Protein AF-A0A626W5Z6-F1 (afdb_monomer_lite)

Structure (mmCIF, N/CA/C/O backbone):
data_AF-A0A626W5Z6-F1
#
_entry.id   AF-A0A626W5Z6-F1
#
loop_
_atom_site.group_PDB
_atom_site.id
_atom_site.type_symbol
_atom_site.label_atom_id
_atom_site.label_alt_id
_atom_site.label_comp_id
_atom_site.label_asym_id
_atom_site.label_entity_id
_atom_site.label_seq_id
_atom_site.pdbx_PDB_ins_code
_atom_site.Cartn_x
_atom_site.Cartn_y
_atom_site.Cartn_z
_atom_site.occupancy
_atom_site.B_iso_or_equiv
_atom_site.auth_seq_id
_atom_site.auth_comp_id
_atom_site.auth_asym_id
_atom_site.auth_atom_id
_atom_site.pdbx_PDB_model_num
ATOM 1 N N . VAL A 1 1 ? -36.312 3.499 -5.132 1.00 64.38 1 VAL A N 1
ATOM 2 C CA . VAL A 1 1 ? -36.188 2.301 -6.007 1.00 64.38 1 VAL A CA 1
ATOM 3 C C . VAL A 1 1 ? -37.479 1.495 -6.028 1.00 64.38 1 VAL A C 1
ATOM 5 O O . VAL A 1 1 ? -37.949 1.204 -7.115 1.00 64.38 1 VAL A O 1
ATOM 8 N N . TYR A 1 2 ? -38.072 1.181 -4.869 1.00 73.88 2 TYR A N 1
ATOM 9 C CA . TYR A 1 2 ? -39.319 0.406 -4.769 1.00 73.88 2 TYR A CA 1
ATOM 10 C C . TYR A 1 2 ? -40.494 1.000 -5.569 1.00 73.88 2 TYR A C 1
ATOM 12 O O . TYR A 1 2 ? -41.145 0.272 -6.311 1.00 73.88 2 TYR A O 1
ATOM 20 N N . ASP A 1 3 ? -40.688 2.319 -5.523 1.00 74.94 3 ASP A N 1
ATOM 21 C CA . ASP A 1 3 ? -41.770 2.986 -6.267 1.00 74.94 3 ASP A CA 1
ATOM 22 C C . ASP A 1 3 ? -41.570 2.910 -7.791 1.00 74.94 3 ASP A C 1
ATOM 24 O O . ASP A 1 3 ? -42.487 2.555 -8.522 1.00 74.94 3 ASP A O 1
ATOM 28 N N . LEU A 1 4 ? -40.332 3.096 -8.271 1.00 72.88 4 LEU A N 1
ATOM 29 C CA . LEU A 1 4 ? -39.987 2.997 -9.700 1.00 72.88 4 LEU A CA 1
ATOM 30 C C . LEU A 1 4 ? -40.169 1.572 -10.258 1.00 72.88 4 LEU A C 1
ATOM 32 O O . LEU A 1 4 ? -40.439 1.407 -11.445 1.00 72.88 4 LEU A O 1
ATOM 36 N N . MET A 1 5 ? -40.024 0.542 -9.412 1.00 73.00 5 MET A N 1
ATOM 37 C CA . MET A 1 5 ? -40.297 -0.851 -9.789 1.00 73.00 5 MET A CA 1
ATOM 38 C C . MET A 1 5 ? -41.802 -1.136 -9.868 1.00 73.00 5 MET A C 1
ATOM 40 O O . MET A 1 5 ? -42.228 -1.861 -10.763 1.00 73.00 5 MET A O 1
ATOM 44 N N . GLN A 1 6 ? -42.609 -0.552 -8.973 1.00 75.56 6 GLN A N 1
ATOM 45 C CA . GLN A 1 6 ? -44.074 -0.651 -9.035 1.00 75.56 6 GLN A CA 1
ATOM 46 C C . GLN A 1 6 ? -44.663 0.107 -10.231 1.00 75.56 6 GLN A C 1
ATOM 48 O O . GLN A 1 6 ? -45.656 -0.327 -10.804 1.00 75.56 6 GLN A O 1
ATOM 53 N N . GLU A 1 7 ? -44.012 1.190 -10.657 1.00 80.12 7 GLU A N 1
ATOM 54 C CA . GLU A 1 7 ? -44.332 1.918 -11.891 1.00 80.12 7 GLU A CA 1
ATOM 55 C C . GLU A 1 7 ? -43.983 1.135 -13.175 1.00 80.12 7 GLU A C 1
ATOM 57 O O . GLU A 1 7 ? -44.250 1.613 -14.276 1.00 80.12 7 GLU A O 1
ATOM 62 N N . GLY A 1 8 ? -43.380 -0.056 -13.062 1.00 80.75 8 GLY A N 1
ATOM 63 C CA . GLY A 1 8 ? -43.030 -0.906 -14.202 1.00 80.75 8 GLY A CA 1
ATOM 64 C C . GLY A 1 8 ? -41.863 -0.386 -15.047 1.00 80.75 8 GLY A C 1
ATOM 65 O O . GLY A 1 8 ? -41.690 -0.840 -16.179 1.00 80.75 8 GLY A O 1
ATOM 66 N N . LYS A 1 9 ? -41.059 0.558 -14.531 1.00 80.50 9 LYS A N 1
ATOM 67 C CA . LYS A 1 9 ? -39.905 1.105 -15.261 1.00 80.50 9 LYS A CA 1
ATOM 68 C C . LYS A 1 9 ? -38.837 0.041 -15.488 1.00 80.50 9 LYS A C 1
ATOM 70 O O . LYS A 1 9 ? -38.611 -0.843 -14.658 1.00 80.50 9 LYS A O 1
ATOM 75 N N . SER A 1 10 ? -38.153 0.144 -16.622 1.00 85.69 10 SER A N 1
ATOM 76 C CA . SER A 1 10 ? -37.087 -0.788 -16.974 1.00 85.69 10 SER A CA 1
ATOM 77 C C . SER A 1 10 ? -35.878 -0.625 -16.044 1.00 85.69 10 SER A C 1
ATOM 79 O O . SER A 1 10 ? -35.615 0.449 -15.500 1.00 85.69 10 SER A O 1
ATOM 81 N N . ARG A 1 11 ? -35.093 -1.698 -15.877 1.00 79.94 11 ARG A N 1
ATOM 82 C CA . ARG A 1 11 ? -33.876 -1.692 -15.044 1.00 79.94 11 ARG A CA 1
ATOM 83 C C . ARG A 1 11 ? -32.930 -0.543 -15.413 1.00 79.94 11 ARG A C 1
ATOM 85 O O . ARG A 1 11 ? -32.352 0.062 -14.516 1.00 79.94 11 ARG A O 1
ATOM 92 N N . GLN A 1 12 ? -32.802 -0.245 -16.706 1.00 79.94 12 GLN A N 1
ATOM 93 C CA . GLN A 1 12 ? -31.919 0.807 -17.202 1.00 79.94 12 GLN A CA 1
ATOM 94 C C . GLN A 1 12 ? -32.386 2.196 -16.749 1.00 79.94 12 GLN A C 1
ATOM 96 O O . GLN A 1 12 ? -31.594 2.954 -16.207 1.00 79.94 12 GLN A O 1
ATOM 101 N N . GLU A 1 13 ? -33.685 2.487 -16.844 1.00 81.56 13 GLU A N 1
ATOM 102 C CA . GLU A 1 13 ? -34.253 3.771 -16.407 1.00 81.56 13 GLU A CA 1
ATOM 103 C C . GLU A 1 13 ? -34.150 3.972 -14.890 1.00 81.56 13 GLU A C 1
ATOM 105 O O . GLU A 1 13 ? -33.940 5.089 -14.417 1.00 81.56 13 GLU A O 1
ATOM 110 N N . ILE A 1 14 ? -34.280 2.893 -14.110 1.00 82.31 14 ILE A N 1
ATOM 111 C CA . ILE A 1 14 ? -34.094 2.940 -12.653 1.00 82.31 14 ILE A CA 1
ATOM 112 C C . ILE A 1 14 ? -32.636 3.263 -12.315 1.00 82.31 14 ILE A C 1
ATOM 114 O O . ILE A 1 14 ? -32.386 4.091 -11.437 1.00 82.31 14 ILE A O 1
ATOM 118 N N . ILE A 1 15 ? -31.685 2.629 -13.007 1.00 80.44 15 ILE A N 1
ATOM 119 C CA . ILE A 1 15 ? -30.250 2.888 -12.843 1.00 80.44 15 ILE A CA 1
ATOM 120 C C . ILE A 1 15 ? -29.933 4.334 -13.225 1.00 80.44 15 ILE A C 1
ATOM 122 O O . ILE A 1 15 ? -29.322 5.041 -12.428 1.00 80.44 15 ILE A O 1
ATOM 126 N N . ASP A 1 16 ? -30.411 4.803 -14.376 1.00 84.06 16 ASP A N 1
ATOM 127 C CA . ASP A 1 16 ? -30.164 6.162 -14.861 1.00 84.06 16 ASP A CA 1
ATOM 128 C C . ASP A 1 16 ? -30.726 7.216 -13.894 1.00 84.06 16 ASP A C 1
ATOM 130 O O . ASP A 1 16 ? -30.047 8.189 -13.560 1.00 84.06 16 ASP A O 1
ATOM 134 N N . TYR A 1 17 ? -31.931 6.993 -13.358 1.00 84.19 17 TYR A N 1
ATOM 135 C CA . TYR A 1 17 ? -32.527 7.869 -12.347 1.00 84.19 17 TYR A CA 1
ATOM 136 C C . TYR A 1 17 ? -31.724 7.875 -11.035 1.00 84.19 17 TYR A C 1
ATOM 138 O O . TYR A 1 17 ? -31.494 8.932 -10.440 1.00 84.19 17 TYR A O 1
ATOM 146 N N . MET A 1 18 ? -31.267 6.705 -10.579 1.00 82.19 18 MET A N 1
ATOM 147 C CA . MET A 1 18 ? -30.439 6.594 -9.375 1.00 82.19 18 MET A CA 1
ATOM 148 C C . MET A 1 18 ? -29.075 7.263 -9.556 1.00 82.19 18 MET A C 1
ATOM 150 O O . MET A 1 18 ? -28.631 7.983 -8.664 1.00 82.19 18 MET A O 1
ATOM 154 N N . VAL A 1 19 ? -28.444 7.102 -10.717 1.00 83.06 19 VAL A N 1
ATOM 155 C CA . VAL A 1 19 ? -27.175 7.757 -11.051 1.00 83.06 19 VAL A CA 1
ATOM 156 C C . VAL A 1 19 ? -27.343 9.275 -11.130 1.00 83.06 19 VAL A C 1
ATOM 158 O O . VAL A 1 19 ? -26.522 10.004 -10.576 1.00 83.06 19 VAL A O 1
ATOM 161 N N . ALA A 1 20 ? -28.426 9.773 -11.732 1.00 83.88 20 ALA A N 1
ATOM 162 C CA . ALA A 1 20 ? -28.701 11.208 -11.815 1.00 83.88 20 ALA A CA 1
ATOM 163 C C . ALA A 1 20 ? -28.914 11.862 -10.435 1.00 83.88 20 ALA A C 1
ATOM 165 O O . ALA A 1 20 ? -28.554 13.022 -10.236 1.00 83.88 20 ALA A O 1
ATOM 166 N N . ARG A 1 21 ? -29.494 11.128 -9.473 1.00 84.31 21 ARG A N 1
ATOM 167 C CA . ARG A 1 21 ? -29.828 11.641 -8.132 1.00 84.31 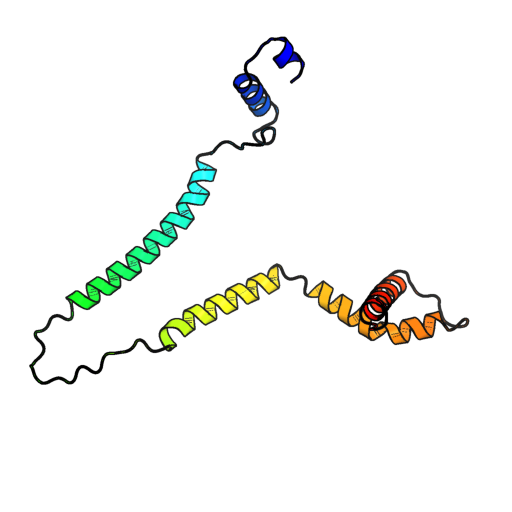21 ARG A CA 1
ATOM 168 C C . ARG A 1 21 ? -28.711 11.446 -7.102 1.00 84.31 21 ARG A C 1
ATOM 170 O O . ARG A 1 21 ? -28.564 12.287 -6.219 1.00 84.31 21 ARG A O 1
ATOM 177 N N . TYR A 1 22 ? -27.953 10.356 -7.199 1.00 82.62 22 TYR A N 1
ATOM 178 C CA . TYR A 1 22 ? -27.012 9.903 -6.165 1.00 82.62 22 TYR A CA 1
ATOM 179 C C . TYR A 1 22 ? -25.586 9.645 -6.688 1.00 82.62 22 TYR A C 1
ATOM 181 O O . TYR A 1 22 ? -24.685 9.348 -5.905 1.00 82.62 22 TYR A O 1
ATOM 189 N N . GLY A 1 23 ? -25.350 9.801 -7.993 1.00 79.69 23 GLY A N 1
ATOM 190 C CA . GLY A 1 23 ? -24.045 9.638 -8.631 1.00 79.69 23 GLY A CA 1
ATOM 191 C C . GLY A 1 23 ? -23.718 8.200 -9.048 1.00 79.69 23 GLY A C 1
ATOM 192 O O . GLY A 1 23 ? -24.452 7.249 -8.784 1.00 79.69 23 GLY A O 1
ATOM 193 N N . ASN A 1 24 ? -22.565 8.032 -9.702 1.00 74.75 24 ASN A N 1
ATOM 194 C CA . ASN A 1 24 ? -22.135 6.765 -10.316 1.00 74.75 24 ASN A CA 1
ATOM 195 C C . ASN A 1 24 ? -21.785 5.638 -9.315 1.00 74.75 24 ASN A C 1
ATOM 197 O O . ASN A 1 24 ? -21.456 4.539 -9.743 1.00 74.75 24 ASN A O 1
ATOM 201 N N . PHE A 1 25 ? -21.845 5.885 -8.001 1.00 70.94 25 PHE A N 1
ATOM 202 C CA . PHE A 1 25 ? -21.478 4.914 -6.955 1.00 70.94 25 PHE A CA 1
ATOM 203 C C . PHE A 1 25 ? -22.602 3.939 -6.584 1.00 70.94 25 PHE A C 1
ATOM 205 O O . PHE A 1 25 ? -22.377 3.004 -5.822 1.00 70.94 25 PHE A O 1
ATOM 212 N N . VAL A 1 26 ? -23.818 4.167 -7.086 1.00 75.75 26 VAL A N 1
ATOM 213 C CA . VAL A 1 26 ? -24.989 3.340 -6.751 1.00 75.75 26 VAL A CA 1
ATOM 214 C C . VAL A 1 26 ? -24.987 2.003 -7.498 1.00 75.75 26 VAL A C 1
ATOM 216 O O . VAL A 1 26 ? -25.631 1.051 -7.061 1.00 75.75 26 VAL A O 1
ATOM 219 N N . THR A 1 27 ? -24.245 1.911 -8.602 1.00 70.31 27 THR A N 1
ATOM 220 C CA . THR A 1 27 ? -24.219 0.725 -9.463 1.00 70.31 27 THR A CA 1
ATOM 221 C C . THR A 1 27 ? -22.882 0.001 -9.329 1.00 70.31 27 THR A C 1
ATOM 223 O O . THR A 1 27 ? -21.828 0.632 -9.356 1.00 70.31 27 THR A O 1
ATOM 226 N N . TYR A 1 28 ? -22.928 -1.329 -9.194 1.00 67.50 28 TYR A N 1
ATOM 227 C CA . TYR A 1 28 ? -21.734 -2.185 -9.107 1.00 67.50 28 TYR A CA 1
ATOM 228 C C . TYR A 1 28 ? -20.934 -2.257 -10.416 1.00 67.50 28 TYR A C 1
ATOM 230 O O . TYR A 1 28 ? -19.749 -2.573 -10.376 1.00 67.50 28 TYR A O 1
ATOM 238 N N . ASP A 1 29 ? -21.567 -1.923 -11.542 1.00 65.88 29 ASP A N 1
ATOM 239 C CA . ASP A 1 29 ? -20.944 -1.763 -12.854 1.00 65.88 29 ASP A CA 1
ATOM 240 C C . ASP A 1 29 ? -20.697 -0.269 -13.133 1.00 65.88 29 ASP A C 1
ATOM 242 O O . ASP A 1 29 ? -21.568 0.411 -13.689 1.00 65.88 29 ASP A O 1
ATOM 246 N N . PRO A 1 30 ? -19.545 0.293 -12.719 1.00 66.25 30 PRO A N 1
ATOM 247 C CA . PRO A 1 30 ? -19.222 1.680 -13.010 1.00 66.25 30 PRO A CA 1
ATOM 248 C C . PRO A 1 30 ? -19.101 1.873 -14.531 1.00 66.25 30 PRO A C 1
ATOM 250 O O . PRO A 1 30 ? -18.408 1.097 -15.197 1.00 66.25 30 PRO A O 1
ATOM 253 N N . PRO A 1 31 ? -19.736 2.908 -15.108 1.00 69.50 31 PRO A N 1
ATOM 254 C CA . PRO A 1 31 ? -19.676 3.139 -16.543 1.00 69.50 31 PRO A CA 1
ATOM 255 C C . PRO A 1 31 ? -18.235 3.419 -16.988 1.00 69.50 31 PRO A C 1
ATOM 257 O O . PRO A 1 31 ? -17.471 4.101 -16.297 1.00 69.50 31 PRO A O 1
ATOM 260 N N . LEU A 1 32 ? -17.863 2.928 -18.174 1.00 76.88 32 LEU A N 1
ATOM 261 C CA . LEU A 1 32 ? -16.570 3.223 -18.795 1.00 76.88 32 LEU A CA 1
ATOM 262 C C . LEU A 1 32 ? -16.534 4.691 -19.234 1.00 76.88 32 LEU A C 1
ATOM 264 O O . LEU A 1 32 ? -16.861 5.032 -20.369 1.00 76.88 32 LEU A O 1
ATOM 268 N N . THR A 1 33 ? -16.152 5.579 -18.318 1.00 81.75 33 THR A N 1
ATOM 269 C CA . THR A 1 33 ? -16.011 6.999 -18.642 1.00 81.75 33 THR A CA 1
ATOM 270 C C . THR A 1 33 ? -14.797 7.224 -19.555 1.00 81.75 33 THR A C 1
ATOM 272 O O . THR A 1 33 ? -13.805 6.492 -19.450 1.00 81.75 33 THR A O 1
ATOM 275 N N . PRO A 1 34 ? -14.804 8.264 -20.412 1.00 81.94 34 PRO A N 1
ATOM 276 C CA . PRO A 1 34 ? -13.645 8.610 -21.238 1.00 81.94 34 PRO A CA 1
ATOM 277 C C . PRO A 1 34 ? -12.363 8.814 -20.420 1.00 81.94 34 PRO A C 1
ATOM 279 O O . PRO A 1 34 ? -11.279 8.448 -20.866 1.00 81.94 34 PRO A O 1
ATOM 282 N N . LEU A 1 35 ? -12.491 9.346 -19.199 1.00 81.19 35 LEU A N 1
ATOM 283 C CA . LEU A 1 35 ? -11.377 9.530 -18.272 1.00 81.19 35 LEU A CA 1
ATOM 284 C C . LEU A 1 35 ? -10.810 8.189 -17.788 1.00 81.19 35 LEU A C 1
ATOM 286 O O . LEU A 1 35 ? -9.594 8.011 -17.779 1.00 81.19 35 LEU A O 1
ATOM 290 N N . THR A 1 36 ? -11.677 7.237 -17.431 1.00 84.31 36 THR A N 1
ATOM 291 C CA . THR A 1 36 ? -11.270 5.873 -17.064 1.00 84.31 36 THR A CA 1
ATOM 292 C C . THR A 1 36 ? -10.519 5.221 -18.219 1.00 84.31 36 THR A C 1
ATOM 294 O O . THR A 1 36 ? -9.425 4.705 -18.024 1.00 84.31 36 THR A O 1
ATOM 297 N N . VAL A 1 37 ? -11.057 5.298 -19.439 1.00 87.12 37 VAL A N 1
ATOM 298 C CA . VAL A 1 37 ? -10.404 4.743 -20.633 1.00 87.12 37 VAL A CA 1
ATOM 299 C C . VAL A 1 37 ? -9.043 5.398 -20.872 1.00 87.12 37 VAL A C 1
ATOM 301 O O . VAL A 1 37 ? -8.058 4.693 -21.073 1.00 87.12 37 VAL A O 1
ATOM 304 N N . LEU A 1 38 ? -8.952 6.727 -20.787 1.00 90.38 38 LEU A N 1
ATOM 305 C CA . LEU A 1 38 ? -7.693 7.458 -20.945 1.00 90.38 38 LEU A CA 1
ATOM 306 C C . LEU A 1 38 ? -6.636 7.020 -19.921 1.00 90.38 38 LEU A C 1
ATOM 308 O O . LEU A 1 38 ? -5.477 6.822 -20.289 1.00 90.38 38 LEU A O 1
ATOM 312 N N . LEU A 1 39 ? -7.038 6.823 -18.661 1.00 87.94 39 LEU A N 1
ATOM 313 C CA . LEU A 1 39 ? -6.156 6.380 -17.581 1.00 87.94 39 LEU A CA 1
ATOM 314 C C . LEU A 1 39 ? -5.541 5.002 -17.859 1.00 87.94 39 LEU A C 1
ATOM 316 O O . LEU A 1 39 ? -4.398 4.769 -17.481 1.00 87.94 39 LEU A O 1
ATOM 320 N N . TRP A 1 40 ? -6.255 4.116 -18.556 1.00 85.88 40 TRP A N 1
ATOM 321 C CA . TRP A 1 40 ? -5.749 2.794 -18.946 1.00 85.88 40 TRP A CA 1
ATOM 322 C C . TRP A 1 40 ? -4.985 2.796 -20.274 1.00 85.88 40 TRP A C 1
ATOM 324 O O . TRP A 1 40 ? -3.986 2.088 -20.422 1.00 85.88 40 TRP A O 1
ATOM 334 N N . VAL A 1 41 ? -5.418 3.603 -21.243 1.00 91.06 41 VAL A N 1
ATOM 335 C CA . VAL A 1 41 ? -4.781 3.693 -22.565 1.00 91.06 41 VAL A CA 1
ATOM 336 C C . VAL A 1 41 ? -3.412 4.362 -22.475 1.00 91.06 41 VAL A C 1
ATOM 338 O O . VAL A 1 41 ? -2.486 3.935 -23.162 1.00 91.06 41 VAL A O 1
ATOM 341 N N . LEU A 1 42 ? -3.248 5.373 -21.619 1.00 93.00 42 LEU A N 1
ATOM 342 C CA . LEU A 1 42 ? -2.001 6.131 -21.507 1.00 93.00 42 LEU A CA 1
ATOM 343 C C . LEU A 1 42 ? -0.798 5.261 -21.059 1.00 93.00 42 LEU A C 1
ATOM 345 O O . LEU A 1 42 ? 0.227 5.294 -21.748 1.00 93.00 42 LEU A O 1
ATOM 349 N N . PRO A 1 43 ? -0.885 4.431 -19.997 1.00 91.25 43 PRO A N 1
ATOM 350 C CA . PRO A 1 43 ? 0.174 3.489 -19.630 1.00 91.25 43 PRO A CA 1
ATOM 351 C C . PRO A 1 43 ? 0.492 2.479 -20.736 1.00 91.25 43 PRO A C 1
ATOM 353 O O . PRO A 1 43 ? 1.663 2.236 -21.034 1.00 91.25 43 PRO A O 1
ATOM 356 N N . LEU A 1 44 ? -0.535 1.914 -21.378 1.00 92.31 44 LEU A N 1
ATOM 357 C CA . LEU A 1 44 ? -0.347 0.934 -22.448 1.00 92.31 44 LEU A CA 1
ATOM 358 C C . LEU A 1 44 ? 0.365 1.563 -23.655 1.00 92.31 44 LEU A C 1
ATOM 360 O O . LEU A 1 44 ? 1.327 0.999 -24.180 1.00 92.31 44 LEU A O 1
ATOM 364 N N . ALA A 1 45 ? -0.058 2.764 -24.051 1.00 91.25 45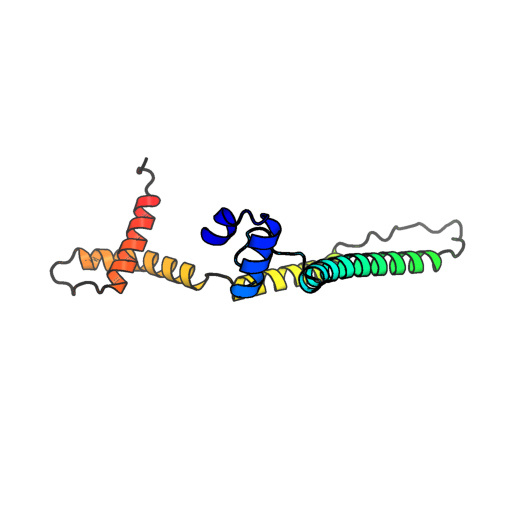 ALA A N 1
ATOM 365 C CA . ALA A 1 45 ? 0.563 3.530 -25.122 1.00 91.25 45 ALA A CA 1
ATOM 366 C C . ALA A 1 45 ? 2.027 3.868 -24.807 1.00 91.25 45 ALA A C 1
ATOM 368 O O . ALA A 1 45 ? 2.879 3.745 -25.687 1.00 91.25 45 ALA A O 1
ATOM 369 N N . ALA A 1 46 ? 2.348 4.228 -23.559 1.00 91.88 46 ALA A N 1
ATOM 370 C CA . ALA A 1 46 ? 3.719 4.509 -23.137 1.00 91.88 46 ALA A CA 1
ATOM 371 C C . ALA A 1 46 ? 4.634 3.277 -23.257 1.00 91.88 46 ALA A C 1
ATOM 373 O O . ALA A 1 46 ? 5.755 3.392 -23.758 1.00 91.88 46 ALA A O 1
ATOM 374 N N . ILE A 1 47 ? 4.151 2.090 -22.867 1.00 92.69 47 ILE A N 1
ATOM 375 C CA . ILE A 1 47 ? 4.898 0.827 -22.999 1.00 92.69 47 ILE A CA 1
ATOM 376 C C . ILE A 1 47 ? 5.152 0.501 -24.474 1.00 92.69 47 ILE A C 1
ATOM 378 O O . ILE A 1 47 ? 6.289 0.217 -24.860 1.00 92.69 47 ILE A O 1
ATOM 382 N N . VAL A 1 48 ? 4.113 0.581 -25.312 1.00 93.56 48 VAL A N 1
ATOM 383 C CA . VAL A 1 48 ? 4.224 0.320 -26.755 1.00 93.56 48 VAL A CA 1
ATOM 384 C C . VAL A 1 48 ? 5.184 1.310 -27.414 1.00 93.56 48 VAL A C 1
ATOM 386 O O . VAL A 1 48 ? 6.070 0.898 -28.164 1.00 93.56 48 VAL A O 1
ATOM 389 N N . ALA A 1 49 ? 5.068 2.601 -27.099 1.00 92.19 49 ALA A N 1
ATOM 390 C CA . ALA A 1 49 ? 5.953 3.639 -27.617 1.00 92.19 49 ALA A CA 1
ATOM 391 C C . ALA A 1 49 ? 7.410 3.415 -27.180 1.00 92.19 49 ALA A C 1
ATOM 393 O O . ALA A 1 49 ? 8.316 3.470 -28.013 1.00 92.19 49 ALA A O 1
ATOM 394 N N . GLY A 1 50 ? 7.647 3.097 -25.905 1.00 91.75 50 GLY A N 1
ATOM 395 C CA . GLY A 1 50 ? 8.978 2.780 -25.384 1.00 91.75 50 GLY A CA 1
ATOM 396 C C . GLY A 1 50 ? 9.607 1.572 -26.086 1.00 91.75 50 GLY A C 1
ATOM 397 O O . GLY A 1 50 ? 10.733 1.659 -26.582 1.00 91.75 50 GLY A O 1
ATOM 398 N N . GLY A 1 51 ? 8.859 0.470 -26.210 1.00 92.25 51 GLY A N 1
ATOM 399 C CA . GLY A 1 51 ? 9.300 -0.728 -26.929 1.00 92.25 51 GLY A CA 1
ATOM 400 C C . GLY A 1 51 ? 9.591 -0.452 -28.407 1.00 92.25 51 GLY A C 1
ATOM 401 O O . GLY A 1 51 ? 10.638 -0.851 -28.926 1.00 92.25 51 GLY A O 1
ATOM 402 N N . TRP A 1 52 ? 8.719 0.308 -29.073 1.00 92.50 52 TRP A N 1
ATOM 403 C CA . TRP A 1 52 ? 8.909 0.722 -30.461 1.00 92.50 52 TRP A CA 1
ATOM 404 C C . TRP A 1 52 ? 10.186 1.545 -30.647 1.00 92.50 52 TRP A C 1
ATOM 406 O O . TRP A 1 52 ? 10.973 1.255 -31.549 1.00 92.50 52 TRP A O 1
ATOM 416 N N . ILE A 1 53 ? 10.436 2.536 -29.785 1.00 91.62 53 ILE A N 1
ATOM 417 C CA . ILE A 1 53 ? 11.636 3.385 -29.844 1.00 91.62 53 ILE A CA 1
ATOM 418 C C . ILE A 1 53 ? 12.909 2.539 -29.711 1.00 91.62 53 ILE A C 1
ATOM 420 O O . ILE A 1 53 ? 13.854 2.730 -30.483 1.00 91.62 53 ILE A O 1
ATOM 424 N N . ILE A 1 54 ? 12.931 1.575 -28.785 1.00 89.50 54 ILE A N 1
ATOM 425 C CA . ILE A 1 54 ? 14.067 0.660 -28.595 1.00 89.50 54 ILE A CA 1
ATOM 426 C C . ILE A 1 54 ? 14.313 -0.163 -29.868 1.00 89.50 54 ILE A C 1
ATOM 428 O O . ILE A 1 54 ? 15.435 -0.190 -30.383 1.00 89.50 54 ILE A O 1
ATOM 432 N N . VAL A 1 55 ? 13.270 -0.789 -30.426 1.00 87.50 55 VAL A N 1
ATOM 433 C CA . VAL A 1 55 ? 13.379 -1.603 -31.650 1.00 87.50 55 VAL A CA 1
ATOM 434 C C . VAL A 1 55 ? 13.814 -0.755 -32.847 1.00 87.50 55 VAL A C 1
ATOM 436 O O . VAL A 1 55 ? 14.718 -1.146 -33.592 1.00 87.50 55 VAL A O 1
ATOM 439 N N . ALA A 1 56 ? 13.216 0.423 -33.028 1.00 83.62 56 ALA A N 1
ATOM 440 C CA . ALA A 1 56 ? 13.526 1.328 -34.128 1.00 83.62 56 ALA A CA 1
ATOM 441 C C . ALA A 1 56 ? 14.987 1.801 -34.073 1.00 83.62 56 ALA A C 1
ATOM 443 O O . ALA A 1 56 ? 15.675 1.828 -35.099 1.00 83.62 56 ALA A O 1
ATOM 444 N N . ARG A 1 57 ? 15.497 2.117 -32.875 1.00 80.75 57 ARG A N 1
ATOM 445 C CA . ARG A 1 57 ? 16.884 2.556 -32.677 1.00 80.75 57 ARG A CA 1
ATOM 446 C C . ARG A 1 57 ? 17.884 1.428 -32.933 1.00 80.75 57 ARG A C 1
ATOM 448 O O . ARG A 1 57 ? 18.893 1.660 -33.600 1.00 80.75 57 ARG A O 1
ATOM 455 N N . THR A 1 58 ? 17.587 0.206 -32.490 1.00 77.50 58 THR A N 1
ATOM 456 C CA . THR A 1 58 ? 18.428 -0.976 -32.747 1.00 77.50 58 THR A CA 1
ATOM 457 C C . THR A 1 58 ? 18.485 -1.309 -34.239 1.00 77.50 58 THR A C 1
ATOM 459 O O . THR A 1 58 ? 19.571 -1.503 -34.786 1.00 77.50 58 THR A O 1
ATOM 462 N N . ARG A 1 59 ? 17.347 -1.270 -34.948 1.00 73.50 59 ARG A N 1
ATOM 463 C CA . ARG A 1 59 ? 17.302 -1.520 -36.401 1.00 73.50 59 ARG A CA 1
ATOM 464 C C . ARG A 1 59 ? 18.075 -0.477 -37.215 1.00 73.50 59 ARG A C 1
ATOM 466 O O . ARG A 1 59 ? 18.685 -0.833 -38.222 1.00 73.50 59 ARG A O 1
ATOM 473 N N . ARG A 1 60 ? 18.099 0.792 -36.785 1.00 63.38 60 ARG A N 1
ATOM 474 C CA . ARG A 1 60 ? 18.907 1.840 -37.441 1.00 63.38 60 ARG A CA 1
ATOM 475 C C . ARG A 1 60 ? 20.412 1.612 -37.276 1.00 63.38 60 ARG A C 1
ATOM 477 O O . ARG A 1 60 ? 21.146 1.815 -38.237 1.00 63.38 60 ARG A O 1
ATOM 484 N N . ARG A 1 61 ? 20.876 1.122 -36.119 1.00 58.81 61 ARG A N 1
ATOM 485 C CA . ARG A 1 61 ? 22.303 0.788 -35.929 1.00 58.81 61 ARG A CA 1
ATOM 486 C C . ARG A 1 61 ? 22.762 -0.392 -36.788 1.00 58.81 61 ARG A C 1
ATOM 488 O O . ARG A 1 61 ? 23.891 -0.386 -37.255 1.00 58.81 61 ARG A O 1
ATOM 495 N N . VAL A 1 62 ? 21.886 -1.368 -37.034 1.00 56.97 62 VAL A N 1
ATOM 496 C CA . VAL A 1 62 ? 22.194 -2.520 -37.903 1.00 56.97 62 VAL A CA 1
ATOM 497 C C . VAL A 1 62 ? 22.312 -2.104 -39.375 1.00 56.97 62 VAL A C 1
ATOM 499 O O . VAL A 1 62 ? 23.140 -2.647 -40.097 1.00 56.97 62 VAL A O 1
ATOM 502 N N . ARG A 1 63 ? 21.538 -1.107 -39.831 1.00 57.81 63 ARG A N 1
ATOM 503 C CA . ARG A 1 63 ? 21.618 -0.614 -41.221 1.00 57.81 63 ARG A CA 1
ATOM 504 C C . ARG A 1 63 ? 22.864 0.225 -41.514 1.00 57.81 63 ARG A C 1
ATOM 506 O O . ARG A 1 63 ? 23.306 0.217 -42.653 1.00 57.81 63 ARG A O 1
ATOM 513 N N . LEU A 1 64 ? 23.442 0.885 -40.508 1.00 58.31 64 LEU A N 1
ATOM 514 C CA . LEU A 1 64 ? 24.716 1.608 -40.638 1.00 58.31 64 LEU A CA 1
ATOM 515 C C . LEU A 1 64 ? 25.948 0.689 -40.547 1.00 58.31 64 LEU A C 1
ATOM 517 O O . LEU A 1 64 ? 27.066 1.161 -40.687 1.00 58.31 64 LEU A O 1
ATOM 521 N N . ARG A 1 65 ? 25.762 -0.618 -40.314 1.00 53.81 65 ARG A N 1
ATOM 522 C CA . ARG A 1 65 ? 26.835 -1.623 -40.287 1.00 53.81 65 ARG A CA 1
ATOM 523 C C . ARG A 1 65 ? 26.596 -2.693 -41.352 1.00 53.81 65 ARG A C 1
ATOM 525 O O . ARG A 1 65 ? 26.498 -3.880 -41.057 1.00 53.81 65 ARG A O 1
ATOM 532 N N . ARG A 1 66 ? 26.451 -2.244 -42.596 1.00 52.81 66 ARG A N 1
ATOM 533 C CA . ARG A 1 66 ? 26.574 -3.065 -43.808 1.00 52.81 66 ARG A CA 1
ATOM 534 C C . ARG A 1 66 ? 27.618 -2.433 -44.728 1.00 52.81 66 ARG A C 1
ATOM 536 O O . ARG A 1 66 ? 27.353 -2.172 -45.892 1.00 52.81 66 ARG A O 1
ATOM 543 N N . GLU A 1 67 ? 28.807 -2.193 -44.193 1.00 65.00 67 GLU A N 1
ATOM 544 C CA . GLU A 1 67 ? 29.998 -2.254 -45.037 1.00 65.00 67 GLU A CA 1
ATOM 545 C C . GLU A 1 67 ? 30.196 -3.734 -45.423 1.00 65.00 67 GLU A C 1
ATOM 547 O O . GLU A 1 67 ? 29.992 -4.603 -44.561 1.00 65.00 67 GLU A O 1
ATOM 552 N N . PRO A 1 68 ? 30.563 -4.065 -46.673 1.00 59.94 68 PRO A N 1
ATOM 553 C CA . PRO A 1 68 ? 31.001 -5.413 -47.015 1.00 59.94 68 PRO A CA 1
ATOM 554 C C . PRO A 1 68 ? 32.198 -5.755 -46.120 1.00 59.94 68 PRO A C 1
ATOM 556 O O . PRO A 1 68 ? 33.217 -5.068 -46.161 1.00 59.94 68 PRO A O 1
ATOM 559 N N . LEU A 1 69 ? 32.061 -6.768 -45.260 1.00 61.03 69 LEU A N 1
ATOM 560 C CA . LEU A 1 69 ? 33.173 -7.237 -44.436 1.00 61.03 69 LEU A CA 1
ATOM 561 C C . LEU A 1 69 ? 34.288 -7.747 -45.371 1.00 61.03 69 LEU A C 1
ATOM 563 O O . LEU A 1 69 ? 33.995 -8.589 -46.223 1.00 61.03 69 LEU A O 1
ATOM 567 N N . PRO A 1 70 ? 35.549 -7.307 -45.211 1.00 67.50 70 PRO A N 1
ATOM 568 C CA . PRO A 1 70 ? 36.678 -8.014 -45.798 1.00 67.50 70 PRO A CA 1
ATOM 569 C C . PRO A 1 70 ? 36.671 -9.447 -45.253 1.00 67.50 70 PRO A C 1
ATOM 571 O O . PRO A 1 70 ? 36.422 -9.649 -44.060 1.00 67.50 70 PRO A O 1
ATOM 574 N N . ALA A 1 71 ? 36.924 -10.425 -46.123 1.00 65.50 71 ALA A N 1
ATOM 575 C CA . ALA A 1 71 ? 36.716 -11.853 -45.870 1.00 65.50 71 ALA A CA 1
ATOM 576 C C . ALA A 1 71 ? 37.519 -12.457 -44.693 1.00 65.50 71 ALA A C 1
ATOM 578 O O . ALA A 1 71 ? 37.251 -13.593 -44.326 1.00 65.50 71 ALA A O 1
ATOM 579 N N . ASP A 1 72 ? 38.407 -11.701 -44.038 1.00 63.75 72 ASP A N 1
ATOM 580 C CA . ASP A 1 72 ? 39.340 -12.219 -43.027 1.00 63.75 72 ASP A CA 1
ATOM 581 C C . ASP A 1 72 ? 39.270 -11.498 -41.670 1.00 63.75 72 ASP A C 1
ATOM 583 O O . ASP A 1 72 ? 40.277 -11.327 -40.983 1.00 63.75 72 ASP A O 1
ATOM 587 N N . THR A 1 73 ? 38.084 -11.061 -41.237 1.00 63.25 73 THR A N 1
ATOM 588 C CA . THR A 1 73 ? 37.926 -10.522 -39.873 1.00 63.25 73 THR A CA 1
ATOM 589 C C . THR A 1 73 ? 37.319 -11.564 -38.928 1.00 63.25 73 THR A C 1
ATOM 591 O O . THR A 1 73 ? 36.180 -11.986 -39.142 1.00 63.25 73 THR A O 1
ATOM 594 N N . PRO A 1 74 ? 38.019 -11.986 -37.851 1.00 61.34 74 PRO A N 1
ATOM 595 C CA . PRO A 1 74 ? 37.417 -12.847 -36.842 1.00 61.34 74 PRO A CA 1
ATOM 596 C C . PRO A 1 74 ? 36.266 -12.085 -36.177 1.00 61.34 74 PRO A C 1
ATOM 598 O O . PRO A 1 74 ? 36.469 -11.104 -35.459 1.00 61.34 74 PRO A O 1
ATOM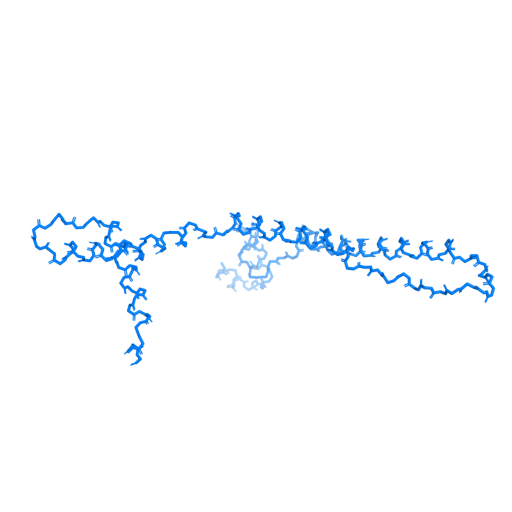 601 N N . VAL A 1 75 ? 35.030 -12.521 -36.431 1.00 57.44 75 VAL A N 1
ATOM 602 C CA . VAL A 1 75 ? 33.831 -11.982 -35.780 1.00 57.44 75 VAL A CA 1
ATOM 603 C C . VAL A 1 75 ? 33.804 -12.424 -34.321 1.00 57.44 75 VAL A C 1
ATOM 605 O O . VAL A 1 75 ? 33.141 -13.384 -33.938 1.00 57.44 75 VAL A O 1
ATOM 608 N N . CYS A 1 76 ? 34.515 -11.684 -33.474 1.00 60.31 76 CYS A N 1
ATOM 609 C CA . CYS A 1 76 ? 34.298 -11.729 -32.038 1.00 60.31 76 CYS A CA 1
ATOM 610 C C . CYS A 1 76 ? 32.966 -11.014 -31.764 1.00 60.31 76 CYS A C 1
ATOM 612 O O . CYS A 1 76 ? 32.881 -9.784 -31.745 1.00 60.31 76 CYS A O 1
ATOM 614 N N . GLY A 1 77 ? 31.885 -11.791 -31.676 1.00 60.66 77 GLY A N 1
ATOM 615 C CA . GLY A 1 77 ? 30.548 -11.278 -31.407 1.00 60.66 77 GLY A CA 1
ATOM 616 C C . GLY A 1 77 ? 30.536 -10.527 -30.081 1.00 60.66 77 GLY A C 1
ATOM 617 O O . GLY A 1 77 ? 30.783 -11.117 -29.030 1.00 60.66 77 GLY A O 1
ATOM 618 N N . ALA A 1 78 ? 30.243 -9.227 -30.123 1.00 63.12 78 ALA A N 1
ATOM 619 C CA . ALA A 1 78 ? 30.045 -8.424 -28.926 1.00 63.12 78 ALA A CA 1
ATOM 620 C C . ALA A 1 78 ? 28.804 -8.941 -28.179 1.00 63.12 78 ALA A C 1
ATOM 622 O O . ALA A 1 78 ? 27.678 -8.512 -28.429 1.00 63.12 78 ALA A O 1
ATOM 623 N N . ARG A 1 79 ? 29.007 -9.909 -27.279 1.00 63.59 79 ARG A N 1
ATOM 624 C CA . ARG A 1 79 ? 28.020 -10.301 -26.274 1.00 63.59 79 ARG A CA 1
ATOM 625 C C . ARG A 1 79 ? 27.773 -9.064 -25.419 1.00 63.59 79 ARG A C 1
ATOM 627 O O . ARG A 1 79 ? 28.712 -8.551 -24.815 1.00 63.59 79 ARG A O 1
ATOM 634 N N . ALA A 1 80 ? 26.543 -8.551 -25.408 1.00 63.50 80 ALA A N 1
ATOM 635 C CA . ALA A 1 80 ? 26.177 -7.468 -24.504 1.00 63.50 80 ALA A CA 1
ATOM 636 C C . ALA A 1 80 ? 26.474 -7.935 -23.072 1.00 63.50 80 ALA A C 1
ATOM 638 O O . ALA A 1 80 ? 25.836 -8.857 -22.568 1.00 63.50 80 ALA A O 1
ATOM 639 N N . GLY A 1 81 ? 27.516 -7.363 -22.467 1.00 66.75 81 GLY A N 1
ATOM 640 C CA . GLY A 1 81 ? 27.935 -7.722 -21.121 1.00 66.75 81 GLY A CA 1
ATOM 641 C C . GLY A 1 81 ? 26.840 -7.380 -20.115 1.00 66.75 81 GLY A C 1
ATOM 642 O O . GLY A 1 81 ? 26.070 -6.437 -20.312 1.00 66.75 81 GLY A O 1
ATOM 643 N N . TRP A 1 82 ? 26.803 -8.117 -19.007 1.00 67.31 82 TRP A N 1
ATOM 644 C CA . TRP A 1 82 ? 25.835 -7.932 -17.919 1.00 67.31 82 TRP A CA 1
ATOM 645 C C . TRP A 1 82 ? 25.751 -6.474 -17.407 1.00 67.31 82 TRP A C 1
ATOM 647 O O . TRP A 1 82 ? 24.711 -6.047 -16.911 1.00 67.31 82 TRP A O 1
ATOM 657 N N . GLY A 1 83 ? 26.795 -5.668 -17.642 1.00 70.31 83 GLY A N 1
ATOM 658 C CA . GLY A 1 83 ? 26.844 -4.227 -17.373 1.00 70.31 83 GLY A CA 1
ATOM 659 C C . GLY A 1 83 ? 25.704 -3.388 -17.974 1.00 70.31 83 GLY A C 1
ATOM 660 O O . GLY A 1 83 ? 25.367 -2.356 -17.404 1.00 70.31 83 GLY A O 1
ATOM 661 N N . VAL A 1 84 ? 25.051 -3.828 -19.061 1.00 77.81 84 VAL A N 1
ATOM 662 C CA . VAL A 1 84 ? 23.893 -3.111 -19.645 1.00 77.81 84 VAL A CA 1
ATOM 663 C C . VAL A 1 84 ? 22.679 -3.108 -18.706 1.00 77.81 84 VAL A C 1
ATOM 665 O O . VAL A 1 84 ? 21.880 -2.175 -18.733 1.00 77.81 84 VAL A O 1
ATOM 668 N N . TYR A 1 85 ? 22.553 -4.118 -17.844 1.00 81.94 85 TYR A N 1
ATOM 669 C CA . TYR A 1 85 ? 21.427 -4.253 -16.918 1.00 81.94 85 TYR A CA 1
ATOM 670 C C . TYR A 1 85 ? 21.660 -3.544 -15.582 1.00 81.94 85 TYR A C 1
ATOM 672 O O . TYR A 1 85 ? 20.704 -3.324 -14.843 1.00 81.94 85 TYR A O 1
ATOM 680 N N . VAL A 1 86 ? 22.903 -3.151 -15.278 1.00 85.12 86 VAL A N 1
ATOM 681 C CA . VAL A 1 86 ? 23.274 -2.534 -13.994 1.00 85.12 86 VAL A CA 1
ATOM 682 C C . VAL A 1 86 ? 22.471 -1.257 -13.712 1.00 85.12 86 VAL A C 1
ATOM 684 O O . VAL A 1 86 ? 21.888 -1.178 -12.632 1.00 85.12 86 VAL A O 1
ATOM 687 N N . PRO A 1 87 ? 22.315 -0.298 -14.648 1.00 83.44 87 PRO A N 1
ATOM 688 C CA . PRO A 1 87 ? 21.506 0.895 -14.387 1.00 83.44 87 PRO A CA 1
ATOM 689 C C . PRO A 1 87 ? 20.031 0.563 -14.131 1.00 83.44 87 PRO A C 1
ATOM 691 O O . PRO A 1 87 ? 19.410 1.147 -13.249 1.00 83.44 87 PRO A O 1
ATOM 694 N N . GLY A 1 88 ? 19.475 -0.410 -14.862 1.00 76.62 88 GLY A N 1
ATOM 695 C CA . GLY A 1 88 ? 18.092 -0.858 -14.678 1.00 76.62 88 GLY A CA 1
ATOM 696 C C . GLY A 1 88 ? 17.869 -1.542 -13.329 1.00 76.62 88 GLY A C 1
ATOM 697 O O . GLY A 1 88 ? 16.883 -1.256 -12.657 1.00 76.62 88 GLY A O 1
ATOM 698 N N . ALA A 1 89 ? 18.809 -2.385 -12.896 1.00 86.56 89 ALA A N 1
ATOM 699 C CA . ALA A 1 89 ? 18.767 -3.034 -11.589 1.00 86.56 89 ALA A CA 1
ATOM 700 C C . ALA A 1 89 ? 18.888 -2.019 -10.441 1.00 86.56 89 ALA A C 1
ATOM 702 O O . ALA A 1 89 ? 18.143 -2.107 -9.470 1.00 86.56 89 ALA A O 1
ATOM 703 N N . VAL A 1 90 ? 19.765 -1.017 -10.574 1.00 87.94 90 VAL A N 1
ATOM 704 C CA . VAL A 1 90 ? 19.903 0.064 -9.584 1.00 87.94 90 VAL A CA 1
ATOM 705 C C . VAL A 1 90 ? 18.613 0.878 -9.480 1.00 87.94 90 VAL A C 1
ATOM 707 O O . VAL A 1 90 ? 18.147 1.127 -8.372 1.00 87.94 90 VAL A O 1
ATOM 710 N N . ILE A 1 91 ? 17.995 1.239 -10.610 1.00 86.75 91 ILE A N 1
ATOM 711 C CA . ILE A 1 91 ? 16.708 1.952 -10.615 1.00 86.75 91 ILE A CA 1
ATOM 712 C C . ILE A 1 91 ? 15.612 1.089 -9.979 1.00 86.75 91 ILE A C 1
ATOM 714 O O . ILE A 1 91 ? 14.869 1.585 -9.137 1.00 86.75 91 ILE A O 1
ATOM 718 N N . ALA A 1 92 ? 15.528 -0.200 -10.320 1.00 85.31 92 ALA A N 1
ATOM 719 C CA . ALA A 1 92 ? 14.537 -1.109 -9.746 1.00 85.31 92 ALA A CA 1
ATOM 720 C C . ALA A 1 92 ? 14.692 -1.255 -8.223 1.00 85.31 92 ALA A C 1
ATOM 722 O O . ALA A 1 92 ? 13.701 -1.197 -7.497 1.00 85.31 92 ALA A O 1
ATOM 723 N N . LEU A 1 93 ? 15.928 -1.376 -7.727 1.00 92.94 93 LEU A N 1
ATOM 724 C CA . LEU A 1 93 ? 16.214 -1.427 -6.292 1.00 92.94 93 LEU A CA 1
ATOM 725 C C . LEU A 1 93 ? 15.903 -0.099 -5.597 1.00 92.94 93 LEU A C 1
ATOM 727 O O . LEU A 1 93 ? 15.314 -0.112 -4.522 1.00 92.94 93 LEU A O 1
ATOM 731 N N . ALA A 1 94 ? 16.248 1.038 -6.205 1.00 84.31 94 ALA A N 1
ATOM 732 C CA . ALA A 1 94 ? 15.963 2.356 -5.643 1.00 84.31 94 ALA A CA 1
ATOM 733 C C . ALA A 1 94 ? 14.454 2.625 -5.556 1.00 84.31 94 ALA A C 1
ATOM 735 O O . ALA A 1 94 ? 13.972 3.097 -4.528 1.00 84.31 94 ALA A O 1
ATOM 736 N N . VAL A 1 95 ? 13.697 2.275 -6.600 1.00 90.12 95 VAL A N 1
ATOM 737 C CA . VAL A 1 95 ? 12.231 2.389 -6.612 1.00 90.12 95 VAL A CA 1
ATOM 738 C C . VAL A 1 95 ? 11.606 1.430 -5.602 1.00 90.12 95 VAL A C 1
ATOM 740 O O . VAL A 1 95 ? 10.734 1.843 -4.843 1.00 90.12 95 VAL A O 1
ATOM 743 N N . GLY A 1 96 ? 12.073 0.179 -5.533 1.00 83.06 96 GLY A N 1
ATOM 744 C CA . GLY A 1 96 ? 11.596 -0.796 -4.550 1.00 83.06 96 GLY A CA 1
ATOM 745 C C . GLY A 1 96 ? 11.861 -0.355 -3.108 1.00 83.06 96 GLY A C 1
ATOM 746 O O . GLY A 1 96 ? 10.950 -0.364 -2.282 1.00 83.06 96 GLY A O 1
ATOM 747 N N . ALA A 1 97 ? 13.080 0.104 -2.814 1.00 85.56 97 ALA A N 1
ATOM 748 C CA . ALA A 1 97 ? 13.461 0.613 -1.500 1.00 85.56 97 ALA A CA 1
ATOM 749 C C . ALA A 1 97 ? 12.710 1.903 -1.140 1.00 85.56 97 ALA A C 1
ATOM 751 O O . ALA A 1 97 ? 12.235 2.037 -0.015 1.00 85.56 97 ALA A O 1
ATOM 752 N N . GLY A 1 98 ? 12.552 2.829 -2.091 1.00 86.12 98 GLY A N 1
ATOM 753 C CA . GLY A 1 98 ? 11.780 4.057 -1.906 1.00 86.12 98 GLY A CA 1
ATOM 754 C C . GLY A 1 98 ? 10.300 3.776 -1.651 1.00 86.12 98 GLY A C 1
ATOM 755 O O . GLY A 1 98 ? 9.727 4.316 -0.709 1.00 86.12 98 GLY A O 1
ATOM 756 N N . SER A 1 99 ? 9.699 2.866 -2.424 1.00 86.25 99 SER A N 1
ATOM 757 C CA . SER A 1 99 ? 8.325 2.409 -2.201 1.00 86.25 99 SER A CA 1
ATOM 758 C C . SER A 1 99 ? 8.180 1.793 -0.813 1.00 86.25 99 SER A C 1
ATOM 760 O O . SER A 1 99 ? 7.288 2.186 -0.072 1.00 86.25 99 SER A O 1
ATOM 762 N N . TYR A 1 100 ? 9.083 0.890 -0.420 1.00 82.88 100 TYR A N 1
ATOM 763 C CA . TYR A 1 100 ? 9.059 0.273 0.905 1.00 82.88 100 TYR A CA 1
ATOM 764 C C . TYR A 1 100 ? 9.274 1.289 2.034 1.00 82.88 100 TYR A C 1
ATOM 766 O O . TYR A 1 100 ? 8.670 1.160 3.088 1.00 82.88 100 TYR A O 1
ATOM 774 N N . ALA A 1 101 ? 10.086 2.326 1.840 1.00 81.56 101 ALA A N 1
ATOM 775 C CA . ALA A 1 101 ? 10.264 3.369 2.847 1.00 81.56 101 ALA A CA 1
ATOM 776 C C . ALA A 1 101 ? 9.002 4.231 3.031 1.00 81.56 101 ALA A C 1
ATOM 778 O O . ALA A 1 101 ? 8.706 4.646 4.149 1.00 81.56 101 ALA A O 1
ATOM 779 N N . LEU A 1 102 ? 8.261 4.489 1.948 1.00 78.31 102 LEU A N 1
ATOM 780 C CA . LEU A 1 102 ? 7.056 5.324 1.965 1.00 78.31 102 LEU A CA 1
ATOM 781 C C . LEU A 1 102 ? 5.806 4.562 2.422 1.00 78.31 102 LEU A C 1
ATOM 783 O O . LEU A 1 102 ? 4.954 5.140 3.090 1.00 78.31 102 LEU A O 1
ATOM 787 N N . THR A 1 103 ? 5.685 3.279 2.075 1.00 82.19 103 THR A N 1
ATOM 788 C CA . THR A 1 103 ? 4.505 2.456 2.399 1.00 82.19 103 THR A CA 1
ATOM 789 C C . THR A 1 103 ? 4.764 1.426 3.495 1.00 82.19 103 THR A C 1
ATOM 791 O O . THR A 1 103 ? 3.839 0.748 3.937 1.00 82.19 103 THR A O 1
ATOM 794 N N . GLY A 1 104 ? 6.016 1.243 3.908 1.00 76.06 104 GLY A N 1
ATOM 795 C CA . GLY A 1 104 ? 6.415 0.168 4.805 1.00 76.06 104 GLY A CA 1
ATOM 796 C C . GLY A 1 104 ? 6.111 0.467 6.264 1.00 76.06 104 GLY A C 1
ATOM 797 O O . GLY A 1 104 ? 6.419 1.528 6.805 1.00 76.06 104 GLY A O 1
ATOM 798 N N . SER A 1 105 ? 5.589 -0.541 6.950 1.00 80.31 105 SER A N 1
ATOM 799 C CA . SER A 1 105 ? 5.285 -0.524 8.378 1.00 80.31 105 SER A CA 1
ATOM 800 C C . SER A 1 105 ? 6.524 -0.729 9.263 1.00 80.31 105 SER A C 1
ATOM 802 O O . SER A 1 105 ? 6.478 -1.407 10.289 1.00 80.31 105 SER A O 1
ATOM 804 N N . TYR A 1 106 ? 7.656 -0.109 8.918 1.00 81.25 106 TYR A N 1
ATOM 805 C CA . TYR A 1 106 ? 8.920 -0.293 9.644 1.00 81.25 106 TYR A CA 1
ATOM 806 C C . TYR A 1 106 ? 8.829 0.107 11.130 1.00 81.25 106 TYR A C 1
ATOM 808 O O . TYR A 1 106 ? 9.500 -0.466 11.989 1.00 81.25 106 TYR A O 1
ATOM 816 N N . GLN A 1 107 ? 7.955 1.065 11.453 1.00 80.69 107 GLN A N 1
ATOM 817 C CA . GLN A 1 107 ? 7.620 1.445 12.830 1.00 80.69 107 GLN A CA 1
ATOM 818 C C . GLN A 1 107 ? 7.030 0.270 13.632 1.00 80.69 107 GLN A C 1
ATOM 820 O O . GLN A 1 107 ? 7.407 0.066 14.781 1.00 80.69 107 GLN A O 1
ATOM 825 N N . GLN A 1 108 ? 6.168 -0.546 13.018 1.00 83.56 108 GLN A N 1
ATOM 826 C CA . GLN A 1 108 ? 5.514 -1.683 13.679 1.00 83.56 108 GLN A CA 1
ATOM 827 C C . GLN A 1 108 ? 6.521 -2.795 13.996 1.00 83.56 108 GLN A C 1
ATOM 829 O O . GLN A 1 108 ? 6.480 -3.373 15.079 1.00 83.56 108 GLN A O 1
ATOM 834 N N . VAL A 1 109 ? 7.480 -3.041 13.095 1.00 86.75 109 VAL A N 1
ATOM 835 C CA . VAL A 1 109 ? 8.558 -4.019 13.322 1.00 86.75 109 VAL A CA 1
ATOM 836 C C . VAL A 1 109 ? 9.468 -3.575 14.465 1.00 86.75 109 VAL A C 1
ATOM 838 O O . VAL A 1 109 ? 9.799 -4.380 15.334 1.00 86.75 109 VAL A O 1
ATOM 841 N N . ARG A 1 110 ? 9.838 -2.287 14.512 1.00 87.44 110 ARG A N 1
ATOM 842 C CA . ARG A 1 110 ? 10.634 -1.744 15.623 1.00 87.44 110 ARG A CA 1
ATOM 843 C C . ARG A 1 110 ? 9.880 -1.799 16.951 1.00 87.44 110 ARG A C 1
ATOM 845 O O . ARG A 1 110 ? 10.477 -2.179 17.953 1.00 87.44 110 ARG A O 1
ATOM 852 N N . ALA A 1 111 ? 8.583 -1.495 16.955 1.00 88.88 111 ALA A N 1
ATOM 853 C CA . ALA A 1 111 ? 7.739 -1.621 18.142 1.00 88.88 111 ALA A CA 1
ATOM 854 C C . ALA A 1 111 ? 7.655 -3.077 18.635 1.00 88.88 111 ALA A C 1
ATOM 856 O O . ALA A 1 111 ? 7.804 -3.336 19.827 1.00 88.88 111 ALA A O 1
ATOM 857 N N . TRP A 1 112 ? 7.505 -4.043 17.722 1.00 88.50 112 TRP A N 1
ATOM 858 C CA . TRP A 1 112 ? 7.526 -5.470 18.052 1.00 88.50 112 TRP A CA 1
ATOM 859 C C . TRP A 1 112 ? 8.889 -5.933 18.594 1.00 88.50 112 TRP A C 1
ATOM 861 O O . TRP A 1 112 ? 8.942 -6.656 19.594 1.00 88.50 112 TRP A O 1
ATOM 871 N N . GLN A 1 113 ? 9.999 -5.478 17.999 1.00 91.12 113 GLN A N 1
ATOM 872 C CA . GLN A 1 113 ? 11.348 -5.767 18.502 1.00 91.12 113 GLN A CA 1
ATOM 873 C C . GLN A 1 113 ? 11.547 -5.215 19.918 1.00 91.12 113 GLN A C 1
ATOM 875 O O . GLN A 1 113 ? 12.043 -5.927 20.791 1.00 91.12 113 GLN A O 1
ATOM 880 N N . GLN A 1 114 ? 11.121 -3.973 20.167 1.00 88.19 114 GLN A N 1
ATOM 881 C CA . GLN A 1 114 ? 11.194 -3.344 21.487 1.00 88.19 114 GLN A CA 1
ATOM 882 C C . GLN A 1 114 ? 10.337 -4.080 22.520 1.00 88.19 114 GLN A C 1
ATOM 884 O O . GLN A 1 114 ? 10.822 -4.356 23.616 1.00 88.19 114 GLN A O 1
ATOM 889 N N . ALA A 1 115 ? 9.103 -4.449 22.165 1.00 90.56 115 ALA A N 1
ATOM 890 C CA . ALA A 1 115 ? 8.222 -5.220 23.037 1.00 90.56 115 ALA A CA 1
ATOM 891 C C . ALA A 1 115 ? 8.870 -6.556 23.425 1.00 90.56 115 ALA A C 1
ATOM 893 O O . ALA A 1 115 ? 8.975 -6.868 24.611 1.00 90.56 115 ALA A O 1
ATOM 894 N N . THR A 1 116 ? 9.405 -7.293 22.447 1.00 88.69 116 THR A N 1
ATOM 895 C CA . THR A 1 116 ? 10.057 -8.596 22.662 1.00 88.69 116 THR A CA 1
ATOM 896 C C . THR A 1 116 ? 11.321 -8.482 23.525 1.00 88.69 116 THR A C 1
ATOM 898 O O . THR A 1 116 ? 11.554 -9.328 24.393 1.00 88.69 116 THR A O 1
ATOM 901 N N . ALA A 1 117 ? 12.112 -7.419 23.339 1.00 92.44 117 ALA A N 1
ATOM 902 C CA . ALA A 1 117 ? 13.327 -7.156 24.113 1.00 92.44 117 ALA A CA 1
ATOM 903 C C . ALA A 1 117 ? 13.043 -6.721 25.564 1.00 92.44 117 ALA A C 1
ATOM 905 O O . ALA A 1 117 ? 13.779 -7.108 26.469 1.00 92.44 117 ALA A O 1
ATOM 906 N N . GLN A 1 118 ? 11.977 -5.947 25.803 1.00 90.56 118 GLN A N 1
ATOM 907 C CA . GLN A 1 118 ? 11.603 -5.442 27.136 1.00 90.56 118 GLN A CA 1
ATOM 908 C C . GLN A 1 118 ? 10.736 -6.425 27.941 1.00 90.56 118 GLN A C 1
ATOM 910 O O . GLN A 1 118 ? 10.649 -6.310 29.164 1.00 90.56 118 GLN A O 1
ATOM 915 N N . THR A 1 119 ? 10.148 -7.429 27.281 1.00 91.62 119 THR A N 1
ATOM 916 C CA . THR A 1 119 ? 9.295 -8.459 27.903 1.00 91.62 119 THR A CA 1
ATOM 917 C C . THR A 1 119 ? 9.878 -9.082 29.183 1.00 91.62 119 THR A C 1
ATOM 919 O O . THR A 1 119 ? 9.141 -9.142 30.160 1.00 91.62 119 THR A O 1
ATOM 922 N N . PRO A 1 120 ? 11.148 -9.549 29.255 1.00 91.25 120 PRO A N 1
ATOM 923 C CA . PRO A 1 120 ? 11.641 -10.222 30.461 1.00 91.25 120 PRO A CA 1
ATOM 924 C C . PRO A 1 120 ? 11.696 -9.293 31.683 1.00 91.25 120 PRO A C 1
ATOM 926 O O . PRO A 1 120 ? 11.401 -9.736 32.789 1.00 91.25 120 PRO A O 1
ATOM 929 N N . GLY A 1 121 ? 12.011 -8.007 31.492 1.00 90.19 121 GLY A N 1
ATOM 930 C CA . GLY A 1 121 ? 12.015 -7.019 32.575 1.00 90.19 121 GLY A CA 1
ATOM 931 C C . GLY A 1 121 ? 10.605 -6.634 33.027 1.00 90.19 121 GLY A C 1
ATOM 932 O O . GLY A 1 121 ? 10.347 -6.537 34.225 1.00 90.19 121 GLY A O 1
ATOM 933 N N . LEU A 1 122 ? 9.676 -6.474 32.077 1.00 91.38 122 LEU A N 1
ATOM 934 C CA . LEU A 1 122 ? 8.263 -6.209 32.375 1.00 91.38 122 LEU A CA 1
ATOM 935 C C . LEU A 1 122 ? 7.597 -7.399 33.081 1.00 91.38 122 LEU A C 1
ATOM 937 O O . LEU A 1 122 ? 6.833 -7.202 34.020 1.00 91.38 122 LEU A O 1
ATOM 941 N N . LEU A 1 123 ? 7.933 -8.627 32.675 1.00 90.69 123 LEU A N 1
ATOM 942 C CA . LEU A 1 123 ? 7.468 -9.854 33.320 1.00 90.69 123 LEU A CA 1
ATOM 943 C C . LEU A 1 123 ? 7.997 -9.965 34.754 1.00 90.69 123 LEU A C 1
ATOM 945 O O . LEU A 1 123 ? 7.220 -10.247 35.658 1.00 90.69 123 LEU A O 1
ATOM 949 N N . ALA A 1 124 ? 9.290 -9.704 34.975 1.00 90.56 124 ALA A N 1
ATOM 950 C CA . ALA A 1 124 ? 9.878 -9.723 36.315 1.00 90.56 124 ALA A CA 1
ATOM 951 C C . ALA A 1 124 ? 9.191 -8.720 37.254 1.00 90.56 124 ALA A C 1
ATOM 953 O O . ALA A 1 124 ? 8.898 -9.051 38.397 1.00 90.56 124 ALA A O 1
ATOM 954 N N . ARG A 1 125 ? 8.872 -7.524 36.746 1.00 88.56 125 ARG A N 1
ATOM 955 C CA . ARG A 1 125 ? 8.140 -6.500 37.498 1.00 88.56 125 ARG A CA 1
ATOM 956 C C . ARG A 1 125 ? 6.697 -6.908 37.802 1.00 88.56 125 ARG A C 1
ATOM 958 O O . ARG A 1 125 ? 6.228 -6.658 38.900 1.00 88.56 125 ARG A O 1
ATOM 965 N N . ALA A 1 126 ? 6.007 -7.546 36.858 1.00 88.88 126 ALA A N 1
ATOM 966 C CA . ALA A 1 126 ? 4.636 -8.017 37.060 1.00 88.88 126 ALA A CA 1
ATOM 967 C C . ALA A 1 126 ? 4.530 -9.152 38.099 1.00 88.88 126 ALA A C 1
ATOM 969 O O . ALA A 1 126 ? 3.474 -9.334 38.699 1.00 88.88 126 ALA A O 1
ATOM 970 N N . LEU A 1 127 ? 5.610 -9.913 38.304 1.00 88.69 127 LEU A N 1
ATOM 971 C CA . LEU A 1 127 ? 5.699 -10.971 39.315 1.00 88.69 127 LEU A CA 1
ATOM 972 C C . LEU A 1 127 ? 6.126 -10.453 40.701 1.00 88.69 127 LEU A C 1
ATOM 974 O O . LEU A 1 127 ? 6.048 -11.208 41.669 1.00 88.69 127 LEU A O 1
ATOM 978 N N . ASP A 1 128 ? 6.573 -9.197 40.808 1.00 89.94 128 ASP A N 1
ATOM 979 C CA . ASP A 1 128 ? 7.008 -8.580 42.062 1.00 89.94 128 ASP A CA 1
ATOM 980 C C . ASP A 1 128 ? 5.848 -7.801 42.722 1.00 89.94 128 ASP A C 1
ATOM 982 O O . ASP A 1 128 ? 5.455 -6.742 42.227 1.00 89.94 128 ASP A O 1
ATOM 986 N N . PRO A 1 129 ? 5.304 -8.273 43.861 1.00 80.56 129 PRO A N 1
ATOM 987 C CA . PRO A 1 129 ? 4.188 -7.620 44.547 1.00 80.56 129 PRO A CA 1
ATOM 988 C C . PRO A 1 129 ? 4.558 -6.280 45.207 1.00 80.56 129 PRO A C 1
ATOM 990 O O . PRO A 1 129 ? 3.671 -5.598 45.715 1.00 80.56 129 PRO A O 1
ATOM 993 N N . GLN A 1 130 ? 5.843 -5.911 45.255 1.00 82.12 130 GLN A N 1
ATOM 994 C CA . GLN A 1 130 ? 6.328 -4.639 45.807 1.00 82.12 130 GLN A CA 1
ATOM 995 C C . GLN A 1 130 ? 6.697 -3.612 44.723 1.00 82.12 130 GLN A C 1
ATOM 997 O O . GLN A 1 130 ? 7.014 -2.465 45.049 1.00 82.12 130 GLN A O 1
ATOM 1002 N N . ALA A 1 131 ? 6.670 -3.989 43.442 1.00 83.69 131 ALA A N 1
ATOM 1003 C CA . ALA A 1 131 ?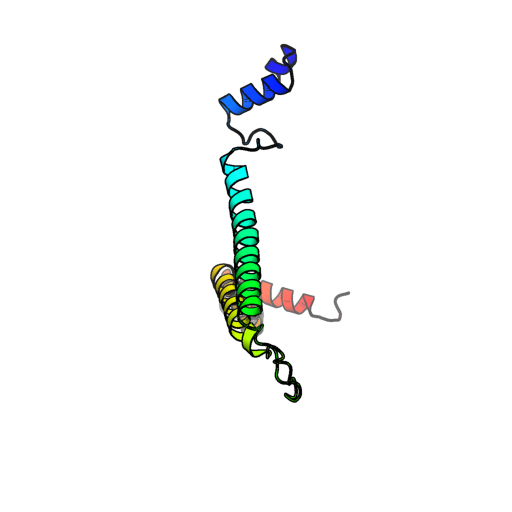 7.019 -3.088 42.355 1.00 83.69 131 ALA A CA 1
ATOM 1004 C C . ALA A 1 131 ? 5.844 -2.194 41.921 1.00 83.69 131 ALA A C 1
ATOM 1006 O O . ALA A 1 131 ? 4.674 -2.473 42.180 1.00 83.69 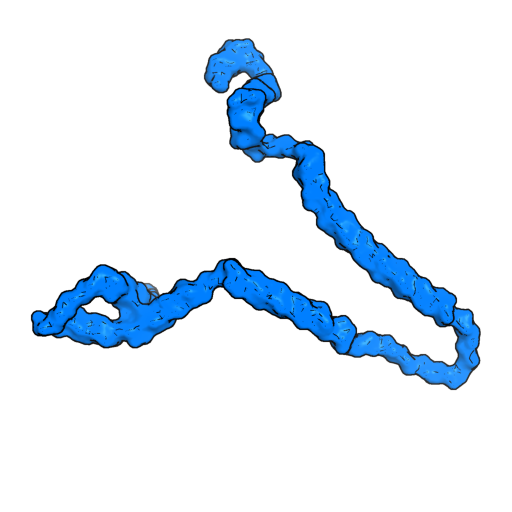131 ALA A O 1
ATOM 1007 N N . GLN A 1 132 ? 6.164 -1.091 41.237 1.00 84.00 132 GLN A N 1
ATOM 1008 C CA . GLN A 1 132 ? 5.148 -0.190 40.688 1.00 84.00 132 GLN A CA 1
ATOM 1009 C C . GLN A 1 132 ? 4.263 -0.926 39.661 1.00 84.00 132 GLN A C 1
ATOM 1011 O O . GLN A 1 132 ? 4.797 -1.702 38.859 1.00 84.00 132 GLN A O 1
ATOM 1016 N N . PRO A 1 133 ? 2.939 -0.671 39.655 1.00 85.69 133 PRO A N 1
ATOM 1017 C CA . PRO A 1 133 ? 2.018 -1.305 38.716 1.00 85.69 133 PRO A CA 1
ATOM 1018 C C . PRO A 1 133 ? 2.365 -0.934 37.267 1.00 85.69 133 PRO A C 1
ATOM 1020 O O . PRO A 1 133 ? 2.780 0.191 36.992 1.00 85.69 133 PRO A O 1
ATOM 1023 N N . LEU A 1 134 ? 2.201 -1.886 36.342 1.00 86.88 134 LEU A N 1
ATOM 1024 C CA . LEU A 1 134 ? 2.465 -1.665 34.916 1.00 86.88 134 LEU A CA 1
ATOM 1025 C C . LEU A 1 134 ? 1.437 -0.699 34.315 1.00 86.88 134 LEU A C 1
ATOM 1027 O O . LEU A 1 134 ? 0.232 -0.853 34.514 1.00 86.88 134 LEU A O 1
ATOM 1031 N N . ASN A 1 135 ? 1.918 0.244 33.507 1.00 93.12 135 ASN A N 1
ATOM 1032 C CA . ASN A 1 135 ? 1.067 1.150 32.739 1.00 93.12 135 ASN A CA 1
ATOM 1033 C C . ASN A 1 135 ? 0.365 0.418 31.580 1.00 93.12 135 ASN A C 1
ATOM 1035 O O . ASN A 1 135 ? 0.821 -0.633 31.129 1.00 93.12 135 ASN A O 1
ATOM 1039 N N . GLU A 1 136 ? -0.702 0.998 31.020 1.00 92.06 136 GLU A N 1
ATOM 1040 C CA . GLU A 1 136 ? -1.445 0.403 29.891 1.00 92.06 136 GLU A CA 1
ATOM 1041 C C . GLU A 1 136 ? -0.555 0.074 28.681 1.00 92.06 136 GLU A C 1
ATOM 1043 O O . GLU A 1 136 ? -0.658 -1.004 28.093 1.00 92.06 136 GLU A O 1
ATOM 1048 N N . GLU A 1 137 ? 0.379 0.965 28.344 1.00 90.69 137 GLU A N 1
ATOM 1049 C CA . GLU A 1 137 ? 1.320 0.752 27.243 1.00 90.69 137 GLU A CA 1
ATOM 1050 C C . GLU A 1 137 ? 2.317 -0.384 27.540 1.00 90.69 137 GLU A C 1
ATOM 1052 O O . GLU A 1 137 ? 2.665 -1.174 26.659 1.00 90.69 137 GLU A O 1
ATOM 1057 N N . GLU A 1 138 ? 2.748 -0.511 28.797 1.00 90.00 138 GLU A N 1
ATOM 1058 C CA . GLU A 1 138 ? 3.642 -1.580 29.251 1.00 90.00 138 GLU A CA 1
ATOM 1059 C C . GLU A 1 138 ? 2.921 -2.933 29.274 1.00 90.00 138 GLU A C 1
ATOM 1061 O O . GLU 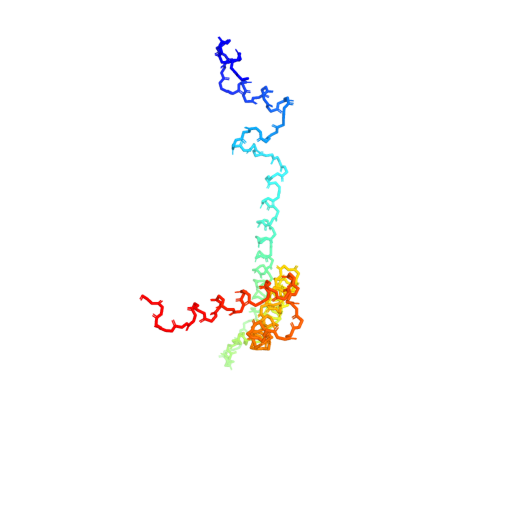A 1 138 ? 3.497 -3.936 28.852 1.00 90.00 138 GLU A O 1
ATOM 1066 N N . MET A 1 139 ? 1.646 -2.959 29.675 1.00 91.75 139 MET A N 1
ATOM 1067 C CA . MET A 1 139 ? 0.793 -4.147 29.598 1.00 91.75 139 MET A CA 1
ATOM 1068 C C . MET A 1 139 ? 0.584 -4.601 28.149 1.00 91.75 139 MET A C 1
ATOM 1070 O O . MET A 1 139 ? 0.712 -5.790 27.859 1.00 91.75 139 MET A O 1
ATOM 1074 N N . ALA A 1 140 ? 0.332 -3.676 27.216 1.00 92.06 140 ALA A N 1
ATOM 1075 C CA . ALA A 1 140 ? 0.187 -4.001 25.796 1.00 92.06 140 ALA A CA 1
ATOM 1076 C C . ALA A 1 140 ? 1.482 -4.589 25.199 1.00 92.06 140 ALA A C 1
ATOM 1078 O O . ALA A 1 140 ? 1.440 -5.583 24.467 1.00 92.06 140 ALA A O 1
ATOM 1079 N N . ARG A 1 141 ? 2.647 -4.022 25.550 1.00 90.50 141 ARG A N 1
ATOM 1080 C CA . ARG A 1 141 ? 3.967 -4.541 25.145 1.00 90.50 141 ARG A CA 1
ATOM 1081 C C . ARG A 1 141 ? 4.257 -5.914 25.758 1.00 90.50 141 ARG A C 1
ATOM 1083 O O . ARG A 1 141 ? 4.745 -6.795 25.049 1.00 90.50 141 ARG A O 1
ATOM 1090 N N . LEU A 1 142 ? 3.923 -6.115 27.037 1.00 93.31 142 LEU A N 1
ATOM 1091 C CA . LEU A 1 142 ? 4.041 -7.406 27.722 1.00 93.31 142 LEU A CA 1
ATOM 1092 C C . LEU A 1 142 ? 3.165 -8.468 27.044 1.00 93.31 142 LEU A C 1
ATOM 1094 O O . LEU A 1 142 ? 3.655 -9.552 26.737 1.00 93.31 142 LEU A O 1
ATOM 1098 N N . ALA A 1 143 ? 1.901 -8.147 26.752 1.00 92.00 143 ALA A N 1
ATOM 1099 C CA . ALA A 1 143 ? 0.964 -9.055 26.095 1.00 92.00 143 ALA A CA 1
ATOM 1100 C C . ALA A 1 143 ? 1.431 -9.452 24.685 1.00 92.00 143 ALA A C 1
ATOM 1102 O O . ALA A 1 143 ? 1.388 -10.632 24.328 1.00 92.00 143 ALA A O 1
ATOM 1103 N N . LEU A 1 144 ? 1.930 -8.494 23.894 1.00 92.06 144 LEU A N 1
ATOM 1104 C CA . LEU A 1 144 ? 2.478 -8.755 22.560 1.00 92.06 144 LEU A CA 1
ATOM 1105 C C . LEU A 1 144 ? 3.697 -9.690 22.617 1.00 92.06 144 LEU A C 1
ATOM 1107 O O . LEU A 1 144 ? 3.792 -10.644 21.838 1.00 92.06 144 LEU A O 1
ATOM 1111 N N . GLY A 1 145 ? 4.613 -9.442 23.555 1.00 91.75 145 GLY A N 1
ATOM 1112 C CA . GLY A 1 145 ? 5.802 -10.268 23.759 1.00 91.75 145 GLY A CA 1
ATOM 1113 C C . GLY A 1 145 ? 5.477 -11.678 24.258 1.00 91.75 145 GLY A C 1
ATOM 1114 O O . GLY A 1 145 ? 6.002 -12.658 23.725 1.00 91.75 145 GLY A O 1
ATOM 1115 N N . LEU A 1 146 ? 4.563 -11.797 25.226 1.00 91.38 146 LEU A N 1
ATOM 1116 C CA . LEU A 1 146 ? 4.110 -13.080 25.767 1.00 91.38 146 LEU A CA 1
ATOM 1117 C C . LEU A 1 146 ? 3.415 -13.919 24.690 1.00 91.38 146 LEU A C 1
ATOM 1119 O O . LEU A 1 146 ? 3.771 -15.079 24.499 1.00 91.38 146 LEU A O 1
ATOM 1123 N N . ARG A 1 147 ? 2.492 -13.318 23.925 1.00 89.94 147 ARG A N 1
ATOM 1124 C CA . ARG A 1 147 ? 1.821 -13.979 22.797 1.00 89.94 147 ARG A CA 1
ATOM 1125 C C . ARG A 1 147 ? 2.827 -14.521 21.787 1.00 89.94 147 ARG A C 1
ATOM 1127 O O . ARG A 1 147 ? 2.699 -15.662 21.363 1.00 89.94 147 ARG A O 1
ATOM 1134 N N . THR A 1 148 ? 3.823 -13.716 21.422 1.00 87.69 148 THR A N 1
ATOM 1135 C CA . THR A 1 148 ? 4.857 -14.119 20.457 1.00 87.69 148 THR A CA 1
ATOM 1136 C C . THR A 1 148 ? 5.655 -15.328 20.966 1.00 87.69 148 THR A C 1
ATOM 1138 O O . THR A 1 148 ? 5.948 -16.237 20.197 1.00 87.69 148 THR A O 1
ATOM 1141 N N . ARG A 1 149 ? 5.979 -15.382 22.265 1.00 83.94 149 ARG A N 1
ATOM 1142 C CA . ARG A 1 149 ? 6.695 -16.525 22.861 1.00 83.94 149 ARG A CA 1
ATOM 1143 C C . ARG A 1 149 ? 5.834 -17.781 22.946 1.00 83.94 149 ARG A C 1
ATOM 1145 O O . ARG A 1 149 ? 6.318 -18.841 22.584 1.00 83.94 149 ARG A O 1
ATOM 1152 N N . LEU A 1 150 ? 4.571 -17.648 23.353 1.00 85.31 150 LEU A N 1
ATOM 1153 C CA . LEU A 1 150 ? 3.618 -18.764 23.417 1.00 85.31 150 LEU A CA 1
ATOM 1154 C C . LEU A 1 150 ? 3.318 -19.355 22.030 1.00 85.31 150 LEU A C 1
ATOM 1156 O O . LEU A 1 150 ? 3.080 -20.550 21.903 1.00 85.31 150 LEU A O 1
ATOM 1160 N N . GLN A 1 151 ? 3.336 -18.529 20.981 1.00 83.00 151 GLN A N 1
ATOM 1161 C CA . GLN A 1 151 ? 3.210 -18.998 19.598 1.00 83.00 151 GLN A CA 1
ATOM 1162 C C . GLN A 1 151 ? 4.462 -19.730 19.095 1.00 83.00 151 GLN A C 1
ATOM 1164 O O . GLN A 1 151 ? 4.343 -20.598 18.239 1.00 83.00 151 GLN A O 1
ATOM 1169 N N . ASN A 1 152 ? 5.643 -19.382 19.609 1.00 81.50 152 ASN A N 1
ATOM 1170 C CA . ASN A 1 152 ? 6.916 -19.988 19.213 1.00 81.50 152 ASN A CA 1
ATOM 1171 C C . ASN A 1 152 ? 7.305 -21.206 20.066 1.00 81.50 152 ASN A C 1
ATOM 1173 O O . ASN A 1 152 ? 8.336 -21.823 19.795 1.00 81.50 152 ASN A O 1
ATOM 1177 N N . ASP A 1 153 ? 6.532 -21.532 21.103 1.00 82.12 153 ASP A N 1
ATOM 1178 C CA . ASP A 1 153 ? 6.805 -22.676 21.964 1.00 82.12 153 ASP A CA 1
ATOM 1179 C C . ASP A 1 153 ? 6.420 -23.971 21.236 1.00 82.12 153 ASP A C 1
ATOM 1181 O O . ASP A 1 153 ? 5.266 -24.173 20.854 1.00 82.12 153 ASP A O 1
ATOM 1185 N N . ALA A 1 154 ? 7.398 -24.848 21.006 1.00 66.06 154 ALA A N 1
ATOM 1186 C CA . ALA A 1 154 ? 7.246 -26.041 20.167 1.00 66.06 154 ALA A CA 1
ATOM 1187 C C . ALA A 1 154 ? 6.274 -27.089 20.749 1.00 66.06 154 ALA A C 1
ATOM 1189 O O . ALA A 1 154 ? 5.909 -28.036 20.056 1.00 66.06 154 ALA A O 1
ATOM 1190 N N . GLY A 1 155 ? 5.862 -26.924 22.011 1.00 69.00 155 GLY A N 1
ATOM 1191 C CA . GLY A 1 155 ? 4.847 -27.743 22.678 1.00 69.00 155 GLY A CA 1
ATOM 1192 C C . GLY A 1 155 ? 3.401 -27.280 22.468 1.00 69.00 155 GLY A C 1
ATOM 1193 O O . GLY A 1 155 ? 2.503 -27.874 23.053 1.00 69.00 155 GLY A O 1
ATOM 1194 N N . ASN A 1 156 ? 3.163 -26.225 21.681 1.00 57.38 156 ASN A N 1
ATOM 1195 C CA . ASN A 1 156 ? 1.833 -25.681 21.403 1.00 57.38 156 ASN A CA 1
ATOM 1196 C C . ASN A 1 156 ? 1.255 -26.257 20.089 1.00 57.38 156 ASN A C 1
ATOM 1198 O O . ASN A 1 156 ? 1.145 -25.548 19.085 1.00 57.38 156 ASN A O 1
ATOM 1202 N N . VAL A 1 157 ? 0.932 -27.559 20.103 1.00 57.59 157 VAL A N 1
ATOM 1203 C CA . VAL A 1 157 ? 0.086 -28.278 19.124 1.00 57.59 157 VAL A CA 1
ATOM 1204 C C . VAL A 1 157 ? -0.978 -29.094 19.842 1.00 57.59 157 VAL A C 1
ATOM 1206 O O . VAL A 1 157 ? -0.666 -29.640 20.924 1.00 57.59 157 VAL A O 1
#

Radius of gyration: 32.75 Å; chains: 1; bounding box: 84×40×93 Å

Secondary structure (DSSP, 8-state):
-HHHHHTT--HHHHHHHHHHHH-GGGSSS----HHHHHHHHHHHHHHHHHHHHHHHHHHHHHHT--SPPPTT---------GGGGHHHHHHHHHHHHHHHHHH--HHHHHHHHHHHHHHHHHHHHHT-TTSPPPPHHHHHHHHHHHHHHHHH-TT--

InterPro domains:
  IPR005616 CcmH/CycL/Ccl2/NrfF, N-terminal [PF03918] (1-65)
  IPR005616 CcmH/CycL/Ccl2/NrfF, N-terminal [cd16378] (1-31)
  IPR038297 CcmH/CycL/Ccl2/NrfF domain superfamily [G3DSA:1.10.8.640] (1-37)
  IPR051263 Cytochrome c-type biogenesis [PTHR47870] (1-157)
  IPR056413 Cytochrome c-type biogenesis protein H, TPR domain [PF23914] (108-156)

Foldseek 3Di:
DVVCVVVVDDPVVVQVVCCVVPNQPVDPDRDCDPVNVCVVVVVVVVVVVVVCVVVVVVVVVVVVPPDPDDPDDDCPDPDPDPVVCVVVVVVVVVVVVVCCVVPPPVVVVVLLVVLLVCQVVLVVQVPDPPHDDDDPSSVVSNVSNVVVVQVVPPPND

pLDDT: mean 80.57, std 10.76, range [52.81, 93.56]

Sequence (157 aa):
VYDLMQEGKSRQEIIDYMVARYGNFVTYDPPLTPLTVLLWVLPLAAIVAGGWIIVARTRRRVRLRREPLPADTPVCGARAGWGVYVPGAVIALAVGAGSYALTGSYQQVRAWQQATAQTPGLLARALDPQAQPLNEEEMARLALGLRTRLQNDAGNV

Organism: Salmonella enterica I (NCBI:txid59201)